Protein AF-A0A6B2CRU6-F1 (afdb_monomer)

Sequence (130 aa):
MVTVIPGSDTVSKSFSSSLASQLGAKLCEPTFKTFPDGEAYVRLSCDLRGEQVVVVKTMVPDQDSSLVQALLMSDAAREAGAESVALVAPYMAYSRQDRAFLEGEPVSIRAVMRALWSAGYSALVTIEIH

Foldseek 3Di:
DEEEEFDPDPVSVVVRVVVCVVVVHHYWYWDWDADPVGAIDIATPDQQAAYEYEYEFECPDPNPNSLNSLLVVLLNNVVSHHPAYAYEHQHHPLLVQCDDPDPPDDSRSVVSVVSNVVSGHPYYHYDPRD

Radius of gyration: 14.73 Å; Cα contacts (8 Å, |Δi|>4): 263; chains: 1; bounding box: 36×26×45 Å

Mean predicted aligned error: 2.6 Å

Nearest PDB structures (foldseek):
  4twb-assembly3_E  TM=9.518E-01  e=1.431E-13  Saccharolobus solfataricus
  7yk1-assembly1_D  TM=9.392E-01  e=1.210E-10  Homo sapiens
  8dbe-assembly1_A  TM=9.416E-01  e=4.901E-10  Homo sapiens
  8dbo-assembly1_A  TM=9.416E-01  e=5.223E-10  Homo sapiens
  4lyg-assembly1_A  TM=9.150E-01  e=3.347E-10  Homo sapiens

pLDDT: mean 96.67, std 3.01, range [77.88, 98.69]

Solvent-accessible surface area (backbone atoms only — not comparable to full-atom values): 7016 Å² total; per-residue (Å²): 96,50,37,29,31,38,34,94,49,72,66,18,37,55,49,32,57,53,50,18,62,76,67,73,32,44,76,48,76,54,51,72,51,68,47,98,89,66,50,81,42,75,45,73,86,60,87,28,67,68,20,39,33,37,39,24,40,43,24,65,94,53,42,67,65,35,48,53,48,52,39,48,50,39,43,47,40,48,77,34,37,32,67,42,33,31,39,35,20,62,43,66,59,54,36,86,33,73,50,56,89,54,93,90,50,62,36,43,32,61,56,51,50,52,52,43,43,72,39,52,38,79,44,80,45,70,50,86,77,109

Secondary structure (DSSP, 8-state):
-EEEEE-SSHHHHHHHHHHHHHHT-EE-PPEEEE-TTS-EEEE--S--TT-EEEEE----S-HHHHHHHHHHHHHHHHHTT-SEEEEEESS-TTTT-SS-SSTT---HHHHHHHHHHHTTEEEEEESS--

Structure (mmCIF, N/CA/C/O backbone):
data_AF-A0A6B2CRU6-F1
#
_entry.id   AF-A0A6B2CRU6-F1
#
loop_
_atom_site.group_PDB
_atom_site.id
_atom_site.type_symbol
_atom_site.label_atom_id
_atom_site.label_alt_id
_atom_site.label_comp_id
_atom_site.label_asym_id
_atom_site.label_entity_id
_atom_site.label_seq_id
_atom_site.pdbx_PDB_ins_code
_atom_site.Cartn_x
_atom_site.Cartn_y
_atom_site.Cartn_z
_atom_site.occupancy
_atom_site.B_iso_or_equiv
_atom_site.auth_seq_id
_atom_site.auth_comp_id
_atom_site.auth_asym_id
_atom_site.auth_atom_id
_atom_site.pdbx_PDB_model_num
ATOM 1 N N . MET A 1 1 ? -18.130 1.145 9.740 1.00 89.44 1 MET A N 1
ATOM 2 C CA . MET A 1 1 ? -17.357 2.331 10.191 1.00 89.44 1 MET A CA 1
ATOM 3 C C . MET A 1 1 ? -16.146 2.470 9.284 1.00 89.44 1 MET A C 1
ATOM 5 O O . MET A 1 1 ? -15.742 1.450 8.738 1.00 89.44 1 MET A O 1
ATOM 9 N N . VAL A 1 2 ? -15.622 3.682 9.072 1.00 96.75 2 VAL A N 1
ATOM 10 C CA . VAL A 1 2 ? -14.435 3.890 8.226 1.00 96.75 2 VAL A CA 1
ATOM 11 C C . VAL A 1 2 ? -13.205 4.123 9.100 1.00 96.75 2 VAL A C 1
ATOM 13 O O . VAL A 1 2 ? -13.248 4.961 10.006 1.00 96.75 2 VAL A O 1
ATOM 16 N N . THR A 1 3 ? -12.115 3.419 8.794 1.00 98.38 3 THR A N 1
ATOM 17 C CA . THR A 1 3 ? -10.787 3.652 9.376 1.00 98.38 3 THR A CA 1
ATOM 18 C C . THR A 1 3 ? -9.790 4.022 8.284 1.00 98.38 3 THR A C 1
ATOM 20 O O . THR A 1 3 ? -9.666 3.332 7.275 1.00 98.38 3 THR A O 1
ATOM 23 N N . VAL A 1 4 ? -9.058 5.111 8.498 1.00 98.50 4 VAL A N 1
ATOM 24 C CA . VAL A 1 4 ? -7.971 5.573 7.635 1.00 98.50 4 VAL A CA 1
ATOM 25 C C . VAL A 1 4 ? -6.636 5.098 8.203 1.00 98.50 4 VAL A C 1
ATOM 27 O O . VAL A 1 4 ? -6.389 5.209 9.406 1.00 98.50 4 VAL A O 1
ATOM 30 N N . ILE A 1 5 ? -5.771 4.582 7.333 1.00 98.50 5 ILE A N 1
ATOM 31 C CA . ILE A 1 5 ? -4.446 4.064 7.673 1.00 98.50 5 ILE A CA 1
ATOM 32 C C . ILE A 1 5 ? -3.382 4.814 6.852 1.00 98.50 5 ILE A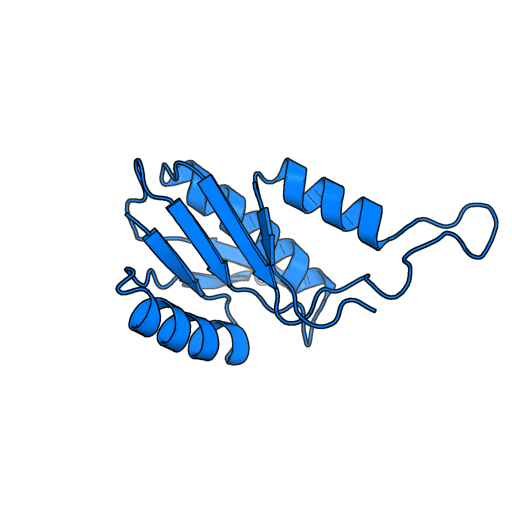 C 1
ATOM 34 O O . ILE A 1 5 ? -3.318 4.623 5.633 1.00 98.50 5 ILE A O 1
ATOM 38 N N . PRO A 1 6 ? -2.536 5.651 7.479 1.00 98.25 6 PRO A N 1
ATOM 39 C CA . PRO A 1 6 ? -1.464 6.359 6.790 1.00 98.25 6 PRO A CA 1
ATOM 40 C C . PRO A 1 6 ? -0.276 5.457 6.442 1.00 98.25 6 PRO A C 1
ATOM 42 O O . PRO A 1 6 ? 0.150 4.617 7.232 1.00 98.25 6 PRO A O 1
ATOM 45 N N . GLY A 1 7 ? 0.321 5.696 5.276 1.00 97.56 7 GLY A N 1
ATOM 46 C CA . GLY A 1 7 ? 1.645 5.202 4.901 1.00 97.56 7 GLY A CA 1
ATOM 47 C C . GLY A 1 7 ? 2.776 5.824 5.730 1.00 97.56 7 GLY A C 1
ATOM 48 O O . GLY A 1 7 ? 2.578 6.763 6.502 1.00 97.56 7 GLY A O 1
ATOM 49 N N . SER A 1 8 ? 4.001 5.317 5.567 1.00 96.06 8 SER A N 1
ATOM 50 C CA . SER A 1 8 ? 5.133 5.727 6.415 1.00 96.06 8 SER A CA 1
ATOM 51 C C . SER A 1 8 ? 5.614 7.167 6.195 1.00 96.06 8 SER A C 1
ATOM 53 O O . SER A 1 8 ? 6.207 7.760 7.103 1.00 96.06 8 SER A O 1
ATOM 55 N N . ASP A 1 9 ? 5.385 7.718 5.003 1.00 95.75 9 ASP A N 1
ATOM 56 C CA . ASP A 1 9 ? 5.884 9.020 4.565 1.00 95.75 9 ASP A CA 1
ATOM 57 C C . ASP A 1 9 ? 5.005 10.199 5.023 1.00 95.75 9 ASP A C 1
ATOM 59 O O . ASP A 1 9 ? 3.831 10.056 5.371 1.00 95.75 9 ASP A O 1
ATOM 63 N N . THR A 1 10 ? 5.591 11.396 5.018 1.00 94.94 10 THR A N 1
ATOM 64 C CA . THR A 1 10 ? 4.954 12.621 5.523 1.00 94.94 10 THR A CA 1
ATOM 65 C C . THR A 1 10 ? 3.711 13.028 4.730 1.00 94.94 10 THR A C 1
ATOM 67 O O . THR A 1 10 ? 2.774 13.565 5.318 1.00 94.94 10 THR A O 1
ATOM 70 N N . VAL A 1 11 ? 3.686 12.777 3.417 1.00 94.69 11 VAL A N 1
ATOM 71 C CA . VAL A 1 11 ? 2.556 13.143 2.547 1.00 94.69 11 VAL A CA 1
ATOM 72 C C . VAL A 1 11 ? 1.359 12.255 2.862 1.00 94.69 11 VAL A C 1
ATOM 74 O O . VAL A 1 11 ? 0.256 12.752 3.076 1.00 94.69 11 VAL A O 1
ATOM 77 N N . SER A 1 12 ? 1.584 10.946 2.966 1.00 96.88 12 SER A N 1
ATOM 78 C CA . SER A 1 12 ? 0.549 9.981 3.327 1.00 96.88 12 SER A CA 1
ATOM 79 C C . SER A 1 12 ? -0.029 10.270 4.714 1.00 96.88 12 SER A C 1
ATOM 81 O O . SER A 1 12 ? -1.248 10.249 4.882 1.00 96.88 12 SER A O 1
ATOM 83 N N . LYS A 1 13 ? 0.814 10.612 5.697 1.00 97.12 13 LYS A N 1
ATOM 84 C CA . LYS A 1 13 ? 0.373 10.977 7.055 1.00 97.12 13 LYS A CA 1
ATOM 85 C C . LYS A 1 13 ? -0.474 12.244 7.085 1.00 97.12 13 LYS A C 1
ATOM 87 O O . LYS A 1 13 ? -1.582 12.223 7.614 1.00 97.12 13 LYS A O 1
ATOM 92 N N . SER A 1 14 ? 0.010 13.339 6.497 1.00 97.06 14 SER A N 1
ATOM 93 C CA . SER A 1 14 ? -0.711 14.619 6.517 1.00 97.06 14 SER A CA 1
ATOM 94 C C . SER A 1 14 ? -2.043 14.547 5.766 1.00 97.06 14 SER A C 1
ATOM 96 O O . SER A 1 14 ? -3.059 15.067 6.243 1.00 97.06 14 SER A O 1
ATOM 98 N N . PHE A 1 15 ? -2.062 13.842 4.631 1.00 96.75 15 PHE A N 1
ATOM 99 C CA . PHE A 1 15 ? -3.279 13.598 3.868 1.00 96.75 15 PHE A CA 1
ATOM 100 C C . PHE A 1 15 ? -4.271 12.736 4.654 1.00 96.75 15 PHE A C 1
ATOM 102 O O . PHE A 1 15 ? -5.445 13.085 4.725 1.00 96.75 15 PHE A O 1
ATOM 109 N N . SER A 1 16 ? -3.808 11.666 5.311 1.00 97.81 16 SER A N 1
ATOM 110 C CA . SER A 1 16 ? -4.665 10.781 6.115 1.00 97.81 16 SER A CA 1
ATOM 111 C C . SER A 1 16 ? -5.340 11.502 7.269 1.00 97.81 16 SER A C 1
ATOM 113 O O . SER A 1 16 ? -6.541 11.336 7.458 1.00 97.81 16 SER A O 1
ATOM 115 N N . SER A 1 17 ? -4.606 12.333 8.013 1.00 97.38 17 SER A N 1
ATOM 116 C CA . SER A 1 17 ? -5.184 13.107 9.117 1.00 97.38 17 SER A CA 1
ATOM 117 C C . SER A 1 17 ? -6.259 14.076 8.625 1.00 97.38 17 SER A C 1
ATOM 119 O O . SER A 1 17 ? -7.316 14.207 9.243 1.00 97.38 17 SER A O 1
ATOM 121 N N . SER A 1 18 ? -6.018 14.721 7.480 1.00 97.56 18 SER A N 1
ATOM 122 C CA . SER A 1 18 ? -6.985 15.632 6.857 1.00 97.56 18 SER A CA 1
ATOM 123 C C . SER A 1 18 ? -8.224 14.881 6.362 1.00 97.56 18 SER A C 1
ATOM 125 O O . SER A 1 18 ? -9.349 15.301 6.630 1.00 97.56 18 SER A O 1
ATOM 127 N N . LEU A 1 19 ? -8.022 13.740 5.698 1.00 96.62 19 LEU A N 1
ATOM 128 C CA . LEU A 1 19 ? -9.084 12.875 5.191 1.00 96.62 19 LEU A CA 1
ATOM 129 C C . LEU A 1 19 ? -9.943 12.312 6.328 1.00 96.62 19 LEU A C 1
ATOM 131 O O . LEU A 1 19 ? -11.167 12.390 6.270 1.00 96.62 19 LEU A O 1
ATOM 135 N N . ALA A 1 20 ? -9.314 11.788 7.382 1.00 97.44 20 ALA A N 1
ATOM 136 C CA . ALA A 1 20 ? -10.012 11.238 8.538 1.00 97.44 20 ALA A CA 1
ATOM 137 C C . ALA A 1 20 ? -10.876 12.300 9.231 1.00 97.44 20 ALA A C 1
ATOM 139 O O . ALA A 1 20 ? -12.037 12.038 9.537 1.00 97.44 20 ALA A O 1
ATOM 140 N N . SER A 1 21 ? -10.343 13.517 9.396 1.00 97.50 21 SER A N 1
ATOM 141 C CA . SER A 1 21 ? -11.078 14.657 9.952 1.00 97.50 21 SER A CA 1
ATOM 142 C C . SER A 1 21 ? -12.309 15.020 9.112 1.00 97.50 21 SER A C 1
ATOM 144 O O . SER A 1 21 ? -13.407 15.149 9.651 1.00 97.50 21 SER A O 1
ATOM 146 N N . GLN A 1 22 ? -12.162 15.111 7.785 1.00 97.12 22 GLN A N 1
ATOM 147 C CA . GLN A 1 22 ? -13.275 15.450 6.889 1.00 97.12 22 GLN A CA 1
ATOM 148 C C . GLN A 1 22 ? -14.352 14.360 6.818 1.00 97.12 22 GLN A C 1
ATOM 150 O O . GLN A 1 22 ? -15.530 14.676 6.675 1.00 97.12 22 GLN A O 1
ATOM 155 N N . LEU A 1 23 ? -13.962 13.088 6.925 1.00 95.62 23 LEU A N 1
ATOM 156 C CA . LEU A 1 23 ? -14.888 11.954 6.885 1.00 95.62 23 LEU A CA 1
ATOM 157 C C . LEU A 1 23 ? -15.490 11.603 8.255 1.00 95.62 23 LEU A C 1
ATOM 159 O O . LEU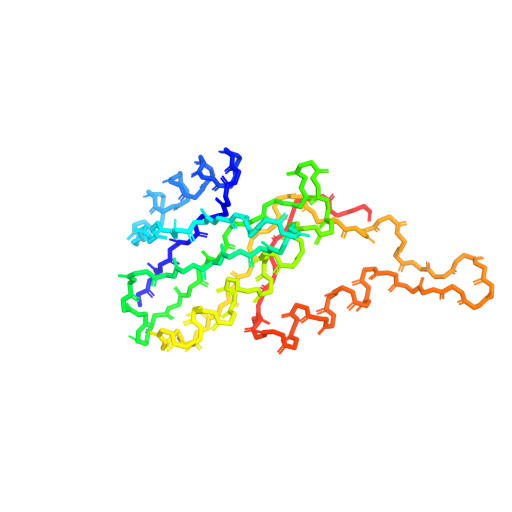 A 1 23 ? -16.368 10.744 8.322 1.00 95.62 23 LEU A O 1
ATOM 163 N N . GLY A 1 24 ? -15.005 12.203 9.349 1.00 96.56 24 GLY A N 1
ATOM 164 C CA . GLY A 1 24 ? -15.321 11.741 10.705 1.00 96.56 24 GLY A CA 1
ATOM 165 C C . GLY A 1 24 ? -14.874 10.292 10.955 1.00 96.56 24 GLY A C 1
ATOM 166 O O . GLY A 1 24 ? -15.512 9.565 11.717 1.00 96.56 24 GLY A O 1
ATOM 167 N N . ALA A 1 25 ? -13.818 9.852 10.268 1.00 97.31 25 ALA A N 1
ATOM 168 C CA . ALA A 1 25 ? -13.298 8.493 10.320 1.00 97.31 25 ALA A CA 1
ATOM 169 C C . ALA A 1 25 ? -12.257 8.330 11.437 1.00 97.31 25 ALA A C 1
ATOM 171 O O . ALA A 1 25 ? -11.623 9.291 11.879 1.00 97.31 25 ALA A O 1
ATOM 172 N N . LYS A 1 26 ? -12.043 7.088 11.875 1.00 96.94 26 LYS A N 1
ATOM 173 C CA . LYS A 1 26 ? -10.935 6.759 12.778 1.00 96.94 26 LYS A CA 1
ATOM 174 C C . LYS A 1 26 ? -9.608 6.857 12.029 1.00 96.94 26 LYS A C 1
ATOM 176 O O . LYS A 1 26 ? -9.542 6.548 10.842 1.00 96.94 26 LYS A O 1
ATOM 181 N N . LEU A 1 27 ? -8.543 7.208 12.742 1.00 97.25 27 LEU A N 1
ATOM 182 C CA . LEU A 1 27 ? -7.173 7.126 12.243 1.00 97.25 27 LEU A CA 1
ATOM 183 C C . LEU A 1 27 ? -6.445 6.007 12.999 1.00 97.25 27 LEU A C 1
ATOM 185 O O . LEU A 1 27 ? -6.375 6.045 14.227 1.00 97.25 27 LEU A O 1
ATOM 189 N N . CYS A 1 28 ? -5.930 5.008 12.281 1.00 97.06 28 CYS A N 1
ATOM 190 C CA . CYS A 1 28 ? -5.120 3.933 12.855 1.00 97.06 28 CYS A CA 1
ATOM 191 C C . CYS A 1 28 ? -3.671 4.066 12.388 1.00 97.06 28 CYS A C 1
ATOM 193 O O . CYS A 1 28 ? -3.365 3.776 11.237 1.00 97.06 28 CYS A O 1
ATOM 195 N N . GLU A 1 29 ? -2.784 4.479 13.294 1.00 96.69 29 GLU A N 1
ATOM 196 C CA . GLU A 1 29 ? -1.356 4.669 13.022 1.00 96.69 29 GLU A CA 1
ATOM 197 C C . GLU A 1 29 ? -0.598 3.327 12.985 1.00 96.69 29 GLU A C 1
ATOM 199 O O . GLU A 1 29 ? -0.527 2.629 14.007 1.00 96.69 29 GLU A O 1
ATOM 204 N N . PRO A 1 30 ? 0.007 2.942 11.846 1.00 97.25 30 PRO A N 1
ATOM 205 C CA . PRO A 1 30 ? 0.837 1.748 11.763 1.00 97.25 30 PRO A CA 1
ATOM 206 C C . PRO A 1 30 ? 2.217 1.962 12.374 1.00 97.25 30 PRO A C 1
ATOM 208 O O . PRO A 1 30 ? 2.771 3.061 12.395 1.00 97.25 30 PRO A O 1
ATOM 211 N N . THR A 1 31 ? 2.844 0.861 12.771 1.00 98.00 31 THR A N 1
ATOM 212 C CA . THR A 1 31 ? 4.289 0.827 12.999 1.00 98.00 31 THR A CA 1
ATOM 213 C C . THR A 1 31 ? 4.996 0.397 11.721 1.00 98.00 31 THR A C 1
ATOM 215 O O . THR A 1 31 ? 4.720 -0.681 11.196 1.00 98.00 31 THR A O 1
ATOM 218 N N . PHE A 1 32 ? 5.951 1.210 11.271 1.00 97.31 32 PHE A N 1
ATOM 219 C CA . PHE A 1 32 ? 6.826 0.911 10.139 1.00 97.31 32 PHE A CA 1
ATOM 220 C C . PHE A 1 32 ? 8.268 0.752 10.606 1.00 97.31 32 PHE A C 1
ATOM 222 O O . PHE A 1 32 ? 8.733 1.525 11.446 1.00 97.31 32 PHE A O 1
ATOM 229 N N . LYS A 1 33 ? 8.979 -0.234 10.058 1.00 96.75 33 LYS A N 1
ATOM 230 C CA . LYS A 1 33 ? 10.429 -0.399 10.230 1.00 96.75 33 LYS A CA 1
ATOM 231 C C . LYS A 1 33 ? 11.037 -0.916 8.930 1.00 96.75 33 LYS A C 1
ATOM 233 O O . LYS A 1 33 ? 10.321 -1.433 8.075 1.00 96.75 33 LYS A O 1
ATOM 238 N N . THR A 1 34 ? 12.352 -0.812 8.824 1.00 96.06 34 THR A N 1
ATOM 239 C CA . THR A 1 34 ? 13.135 -1.479 7.785 1.00 96.06 34 THR A CA 1
ATOM 240 C C . THR A 1 34 ? 14.043 -2.479 8.480 1.00 96.06 34 THR A C 1
ATOM 242 O O . THR A 1 34 ? 14.702 -2.131 9.465 1.00 96.06 34 THR A O 1
ATOM 245 N N . PHE A 1 35 ? 14.027 -3.726 8.025 1.00 96.50 35 PHE A N 1
ATOM 246 C CA . PHE A 1 35 ? 14.943 -4.747 8.511 1.00 96.50 35 PHE A CA 1
ATOM 247 C C . PHE A 1 35 ? 16.382 -4.459 8.042 1.00 96.50 35 PHE A C 1
ATOM 249 O O . PHE A 1 35 ? 16.577 -3.688 7.100 1.00 96.50 35 PHE A O 1
ATOM 256 N N . PRO A 1 36 ? 17.415 -5.026 8.695 1.00 97.38 36 PRO A N 1
ATOM 257 C CA . PRO A 1 36 ? 18.813 -4.759 8.339 1.00 97.38 36 PRO A CA 1
ATOM 258 C C . PRO A 1 36 ? 19.199 -5.096 6.889 1.00 97.38 36 PRO A C 1
ATOM 260 O O . PRO A 1 36 ? 20.159 -4.533 6.374 1.00 97.38 36 PRO A O 1
ATOM 263 N N . ASP A 1 37 ? 18.468 -6.001 6.242 1.00 96.38 37 ASP A N 1
ATOM 264 C CA . ASP A 1 37 ? 18.623 -6.403 4.838 1.00 96.38 37 ASP A CA 1
ATOM 265 C C . ASP A 1 37 ? 17.827 -5.531 3.849 1.00 96.38 37 ASP A C 1
ATOM 267 O O . ASP A 1 37 ? 17.957 -5.697 2.637 1.00 96.38 37 ASP A O 1
ATOM 271 N N . GLY A 1 38 ? 17.044 -4.571 4.348 1.00 93.44 38 GLY A N 1
ATOM 272 C CA . GLY A 1 38 ? 16.257 -3.640 3.544 1.00 93.44 38 GLY A CA 1
ATOM 273 C C . GLY A 1 38 ? 14.780 -4.007 3.396 1.00 93.44 38 GLY A C 1
ATOM 274 O O . GLY A 1 38 ? 14.035 -3.224 2.805 1.00 93.44 38 GLY A O 1
ATOM 275 N N . GLU A 1 39 ? 14.321 -5.136 3.944 1.00 97.00 39 GLU A N 1
ATOM 276 C CA . GLU A 1 39 ? 12.911 -5.521 3.860 1.00 97.00 39 GLU A CA 1
ATOM 277 C C . GLU A 1 39 ? 12.000 -4.589 4.677 1.00 97.00 39 GLU A C 1
ATOM 279 O O . GLU A 1 39 ? 12.352 -4.090 5.752 1.00 97.00 39 GLU A O 1
ATOM 284 N N . ALA A 1 40 ? 10.790 -4.350 4.169 1.00 96.25 40 ALA A N 1
ATOM 285 C CA . ALA A 1 40 ? 9.801 -3.521 4.845 1.00 96.25 40 ALA A CA 1
ATOM 286 C C . ALA A 1 40 ? 9.064 -4.312 5.937 1.00 96.25 40 ALA A C 1
ATOM 288 O O . ALA A 1 40 ? 8.568 -5.411 5.706 1.00 96.25 40 ALA A O 1
ATOM 289 N N . TYR A 1 41 ? 8.907 -3.702 7.109 1.00 98.12 41 TYR A N 1
ATOM 290 C CA . TYR A 1 41 ? 8.055 -4.193 8.188 1.00 98.12 41 TYR A CA 1
ATOM 291 C C . TYR A 1 41 ? 6.858 -3.262 8.379 1.00 98.12 41 TYR A C 1
ATOM 293 O O . TYR A 1 41 ? 7.029 -2.048 8.541 1.00 98.12 41 TYR A O 1
ATOM 301 N N . VAL A 1 42 ? 5.657 -3.840 8.426 1.00 98.31 42 VAL A N 1
ATOM 302 C CA . VAL A 1 42 ? 4.393 -3.138 8.679 1.00 98.31 42 VAL A CA 1
ATOM 303 C C . VAL A 1 42 ? 3.630 -3.866 9.779 1.00 98.31 42 VAL A C 1
ATOM 305 O O . VAL A 1 42 ? 3.499 -5.086 9.748 1.00 98.31 42 VAL A O 1
ATOM 308 N N . ARG A 1 43 ? 3.093 -3.119 10.747 1.00 98.19 43 ARG A N 1
ATOM 309 C CA . ARG A 1 43 ? 2.173 -3.654 11.758 1.00 98.19 43 ARG A CA 1
ATOM 310 C C . ARG A 1 43 ? 1.048 -2.675 12.053 1.00 98.19 43 ARG A C 1
ATOM 312 O O . ARG A 1 43 ? 1.307 -1.529 12.416 1.00 98.19 43 ARG A O 1
ATOM 319 N N . LEU A 1 44 ? -0.187 -3.165 11.997 1.00 97.44 44 LEU A N 1
ATOM 320 C CA . LEU A 1 44 ? -1.375 -2.461 12.477 1.00 97.44 44 LEU A CA 1
ATOM 321 C C . LEU A 1 44 ? -1.658 -2.858 13.930 1.00 97.44 44 LEU A C 1
ATOM 323 O O . LEU A 1 44 ? -1.495 -4.017 14.305 1.00 97.44 44 LEU A O 1
ATOM 327 N N . SER A 1 45 ? -2.046 -1.890 14.762 1.00 91.81 45 SER A N 1
ATOM 328 C CA . SER A 1 45 ? -2.379 -2.119 16.182 1.00 91.81 45 SER A CA 1
ATOM 329 C C . SER A 1 45 ? -3.860 -1.861 16.490 1.00 91.81 45 SER A C 1
ATOM 331 O O . SER A 1 45 ? -4.222 -1.658 17.646 1.00 91.81 45 SER A O 1
ATOM 333 N N . CYS A 1 46 ? -4.706 -1.845 15.460 1.00 92.19 46 CYS A N 1
ATOM 334 C CA . CYS A 1 46 ? -6.147 -1.621 15.548 1.00 92.19 46 CYS A CA 1
ATOM 335 C C . CYS A 1 46 ? -6.930 -2.897 15.220 1.00 92.19 46 CYS A C 1
ATOM 337 O O . CYS A 1 46 ? -6.506 -3.696 14.391 1.00 92.19 46 CYS A O 1
ATOM 339 N N . ASP A 1 47 ? -8.085 -3.058 15.865 1.00 93.38 47 ASP A N 1
ATOM 340 C CA . ASP A 1 47 ? -9.104 -4.036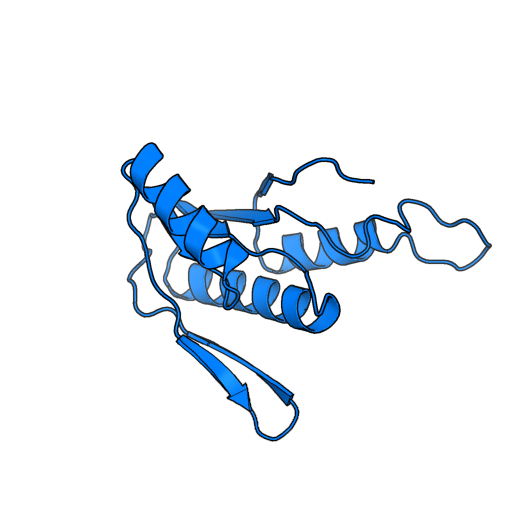 15.477 1.00 93.38 47 ASP A CA 1
ATOM 341 C C . ASP A 1 47 ? -9.960 -3.428 14.360 1.00 93.38 47 ASP A C 1
ATOM 343 O O . ASP A 1 47 ? -10.529 -2.350 14.549 1.00 93.38 47 ASP A O 1
ATOM 347 N N . LEU A 1 48 ? -10.007 -4.089 13.202 1.00 97.06 48 LEU A N 1
ATOM 348 C CA . LEU A 1 48 ? -10.683 -3.605 11.993 1.00 97.06 48 LEU A CA 1
ATOM 349 C C . LEU A 1 48 ? -11.893 -4.471 11.620 1.00 97.06 48 LEU A C 1
ATOM 351 O O . LEU A 1 48 ? -12.429 -4.331 10.521 1.00 97.06 48 LEU A O 1
ATOM 355 N N . ARG A 1 49 ? -12.341 -5.362 12.517 1.00 97.00 49 ARG A N 1
ATOM 356 C CA . ARG A 1 49 ? -13.458 -6.281 12.261 1.00 97.00 49 ARG A CA 1
ATOM 357 C C . ARG A 1 49 ? -14.726 -5.553 11.824 1.00 97.00 49 ARG A C 1
ATOM 359 O O . ARG A 1 49 ? -15.326 -4.808 12.596 1.00 97.00 49 ARG A O 1
ATOM 366 N N . GLY A 1 50 ? -15.155 -5.821 10.590 1.00 95.06 50 GLY A N 1
ATOM 367 C CA . GLY A 1 50 ? -16.356 -5.213 10.004 1.00 95.06 50 GLY A CA 1
ATOM 368 C C . GLY A 1 50 ? -16.194 -3.729 9.652 1.00 95.06 50 GLY A C 1
ATOM 369 O O . GLY A 1 50 ? -17.186 -3.011 9.515 1.00 95.06 50 GLY A O 1
ATOM 370 N N . GLU A 1 51 ? -14.957 -3.232 9.565 1.00 97.38 51 GLU A N 1
ATOM 371 C CA . GLU A 1 51 ? -14.671 -1.859 9.159 1.00 97.38 51 GLU A CA 1
ATOM 372 C C . GLU A 1 51 ? -14.266 -1.765 7.683 1.00 97.38 51 GLU A C 1
ATOM 374 O O . GLU A 1 51 ? -13.591 -2.637 7.132 1.00 97.38 51 GLU A O 1
ATOM 379 N N . GLN A 1 52 ? -14.654 -0.657 7.050 1.00 98.06 52 GLN A N 1
ATOM 380 C CA . GLN A 1 52 ? -14.161 -0.265 5.735 1.00 98.06 52 GLN A CA 1
ATOM 381 C C . GLN A 1 52 ? -12.860 0.510 5.923 1.00 98.06 52 GLN A C 1
ATOM 383 O O . GLN A 1 52 ? -12.821 1.522 6.625 1.00 98.06 52 GLN A O 1
ATOM 388 N N . VAL A 1 53 ? -11.786 0.040 5.304 1.00 98.50 53 VAL A N 1
ATOM 389 C CA . VAL A 1 53 ? -10.448 0.589 5.500 1.00 98.50 53 VAL A CA 1
ATOM 390 C C . VAL A 1 53 ? -10.029 1.399 4.288 1.00 98.50 53 VAL A C 1
ATOM 392 O O . VAL A 1 53 ? -10.165 0.957 3.150 1.00 98.50 53 VAL A O 1
ATOM 395 N N . VAL A 1 54 ? -9.465 2.575 4.540 1.00 98.69 54 VAL A N 1
ATOM 396 C CA . VAL A 1 54 ? -8.816 3.408 3.531 1.00 98.69 54 VAL A CA 1
ATOM 397 C C . VAL A 1 54 ? -7.332 3.485 3.856 1.00 98.69 54 VAL A C 1
ATOM 399 O O . VAL A 1 54 ? -6.926 4.173 4.790 1.00 98.69 54 VAL A O 1
ATOM 402 N N . VAL A 1 55 ? -6.510 2.788 3.080 1.00 98.62 55 VAL A N 1
ATOM 403 C CA . VAL A 1 55 ? -5.056 2.942 3.126 1.00 98.62 55 VAL A CA 1
ATOM 404 C C . VAL A 1 55 ? -4.675 4.142 2.275 1.00 98.62 55 VAL A C 1
ATOM 406 O O . VAL A 1 55 ? -5.024 4.201 1.100 1.00 98.62 55 VAL A O 1
ATOM 409 N N . VAL A 1 56 ? -3.927 5.083 2.837 1.00 98.56 56 VAL A N 1
ATOM 410 C CA . VAL A 1 56 ? -3.351 6.199 2.084 1.00 98.56 56 VAL A CA 1
AT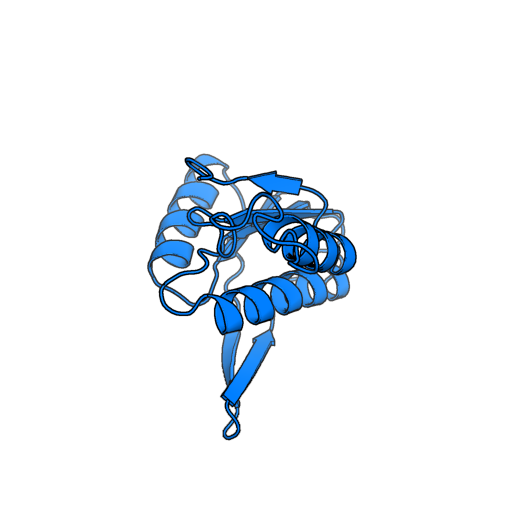OM 411 C C . VAL A 1 56 ? -1.862 5.951 1.930 1.00 98.56 56 VAL A C 1
ATOM 413 O O . VAL A 1 56 ? -1.132 5.950 2.920 1.00 98.56 56 VAL A O 1
ATOM 416 N N . LYS A 1 57 ? -1.389 5.783 0.696 1.00 97.88 57 LYS A N 1
ATOM 417 C CA . LYS A 1 57 ? 0.037 5.606 0.425 1.00 97.88 57 LYS A CA 1
ATOM 418 C C . LYS A 1 57 ? 0.436 6.226 -0.908 1.00 97.88 57 LYS A C 1
ATOM 420 O O . LYS A 1 57 ? 0.060 5.736 -1.967 1.00 97.88 57 LYS A O 1
ATOM 425 N N . THR A 1 58 ? 1.247 7.278 -0.860 1.00 96.88 58 THR A N 1
ATOM 426 C CA . THR A 1 58 ? 1.940 7.780 -2.054 1.00 96.88 58 THR A CA 1
ATOM 427 C C . THR A 1 58 ? 3.119 6.873 -2.414 1.00 96.88 58 THR A C 1
ATOM 429 O O . THR A 1 58 ? 3.796 6.352 -1.526 1.00 96.88 58 THR A O 1
ATOM 432 N N . MET A 1 59 ? 3.381 6.678 -3.710 1.00 95.81 59 MET A N 1
ATOM 433 C CA . MET A 1 59 ? 4.468 5.812 -4.191 1.00 95.81 59 MET A CA 1
ATOM 434 C C . MET A 1 59 ? 5.761 6.574 -4.526 1.00 95.81 59 MET A C 1
ATOM 436 O O . MET A 1 59 ? 6.504 6.186 -5.419 1.00 95.81 59 MET A O 1
ATOM 440 N N . VAL A 1 60 ? 6.015 7.689 -3.842 1.00 93.94 60 VAL A N 1
ATOM 441 C CA . VAL A 1 60 ? 7.244 8.497 -3.953 1.00 93.94 60 VAL A CA 1
ATOM 442 C C . VAL A 1 60 ? 7.827 8.763 -2.562 1.00 93.94 60 VAL A C 1
ATOM 444 O O . VAL A 1 60 ? 7.065 8.821 -1.595 1.00 93.94 60 VAL A O 1
ATOM 447 N N . PRO A 1 61 ? 9.152 8.969 -2.436 1.00 93.81 61 PRO A N 1
ATOM 448 C CA . PRO A 1 61 ? 10.149 9.010 -3.514 1.00 93.81 61 PRO A CA 1
ATOM 449 C C . PRO A 1 61 ? 10.588 7.630 -4.022 1.00 93.81 61 PRO A C 1
ATOM 451 O O . PRO A 1 61 ? 10.990 7.540 -5.176 1.00 93.81 61 PRO A O 1
ATOM 454 N N . ASP A 1 62 ? 10.442 6.580 -3.212 1.00 95.44 62 ASP A N 1
ATOM 455 C CA . ASP A 1 62 ? 10.901 5.223 -3.525 1.00 95.44 62 ASP A CA 1
ATOM 456 C C . ASP A 1 62 ? 9.729 4.348 -3.995 1.00 95.44 62 ASP A C 1
ATOM 458 O O . ASP A 1 62 ? 8.941 3.852 -3.183 1.00 95.44 62 ASP A O 1
ATOM 462 N N . GLN A 1 63 ? 9.576 4.184 -5.311 1.00 96.88 63 GLN A N 1
ATOM 463 C CA . GLN A 1 63 ? 8.403 3.550 -5.931 1.00 96.88 63 GLN A CA 1
ATOM 464 C C . GLN A 1 63 ? 8.249 2.086 -5.517 1.00 96.88 63 GLN A C 1
ATOM 466 O O . GLN A 1 63 ? 7.158 1.658 -5.135 1.00 96.88 63 GLN A O 1
ATOM 471 N N . ASP A 1 64 ? 9.345 1.336 -5.559 1.00 97.12 64 ASP A N 1
ATOM 472 C CA . ASP A 1 64 ? 9.328 -0.119 -5.407 1.00 97.12 64 ASP A CA 1
ATOM 473 C C . ASP A 1 64 ? 9.058 -0.515 -3.957 1.00 97.12 64 ASP A C 1
ATOM 475 O O . ASP A 1 64 ? 8.157 -1.305 -3.672 1.00 97.12 64 ASP A O 1
ATOM 479 N N . SER A 1 65 ? 9.772 0.106 -3.015 1.00 96.25 65 SER A N 1
ATOM 480 C CA . SER A 1 65 ? 9.561 -0.125 -1.584 1.00 96.25 65 SER A CA 1
ATOM 481 C C . SER A 1 65 ? 8.193 0.384 -1.124 1.00 96.25 65 SER A C 1
ATOM 483 O O . SER A 1 65 ? 7.550 -0.252 -0.289 1.00 96.25 65 SER A O 1
ATOM 485 N N . SER A 1 66 ? 7.696 1.483 -1.704 1.00 97.06 66 SER A N 1
ATOM 486 C CA . SER A 1 66 ? 6.346 1.980 -1.430 1.00 97.06 66 SER A CA 1
ATOM 487 C C . SER A 1 66 ? 5.264 1.033 -1.938 1.00 97.06 66 SER A C 1
ATOM 489 O O . SER A 1 66 ? 4.252 0.863 -1.255 1.00 97.06 66 SER A O 1
ATOM 491 N N . LEU A 1 67 ? 5.471 0.396 -3.095 1.00 97.81 67 LEU A N 1
ATOM 492 C CA . LEU A 1 67 ? 4.567 -0.630 -3.603 1.00 97.81 67 LEU A CA 1
ATOM 493 C C . LEU A 1 67 ? 4.548 -1.844 -2.668 1.00 97.81 67 LEU A C 1
ATOM 495 O O . LEU A 1 67 ? 3.468 -2.270 -2.264 1.00 97.81 67 LEU A O 1
ATOM 499 N N . VAL A 1 68 ? 5.715 -2.355 -2.262 1.00 98.12 68 VAL A N 1
ATOM 500 C CA . VAL A 1 68 ? 5.805 -3.467 -1.296 1.00 98.12 68 VAL A CA 1
ATOM 501 C C . VAL A 1 68 ? 5.116 -3.103 0.020 1.00 98.12 68 VAL A C 1
ATOM 503 O O . VAL A 1 68 ? 4.296 -3.871 0.518 1.00 98.12 68 VAL A O 1
ATOM 506 N N . GLN A 1 69 ? 5.366 -1.905 0.553 1.00 98.00 69 GLN A N 1
ATOM 507 C CA . GLN A 1 69 ? 4.701 -1.424 1.763 1.00 98.00 69 GLN A CA 1
ATOM 508 C C . GLN A 1 69 ? 3.174 -1.386 1.598 1.00 98.00 69 GLN A C 1
ATOM 510 O O . GLN A 1 69 ? 2.465 -1.827 2.498 1.00 98.00 69 GLN A O 1
ATOM 515 N N . ALA A 1 70 ? 2.656 -0.911 0.461 1.00 98.38 70 ALA A N 1
ATOM 516 C CA . ALA A 1 70 ? 1.217 -0.890 0.202 1.00 98.38 70 ALA A CA 1
ATOM 517 C C . ALA A 1 70 ? 0.612 -2.305 0.167 1.00 98.38 70 ALA A C 1
ATOM 519 O O . ALA A 1 70 ? -0.486 -2.500 0.689 1.00 98.38 70 ALA A O 1
ATOM 520 N N . LEU A 1 71 ? 1.310 -3.295 -0.400 1.00 98.69 71 LEU A N 1
ATOM 521 C CA . LEU A 1 71 ? 0.862 -4.694 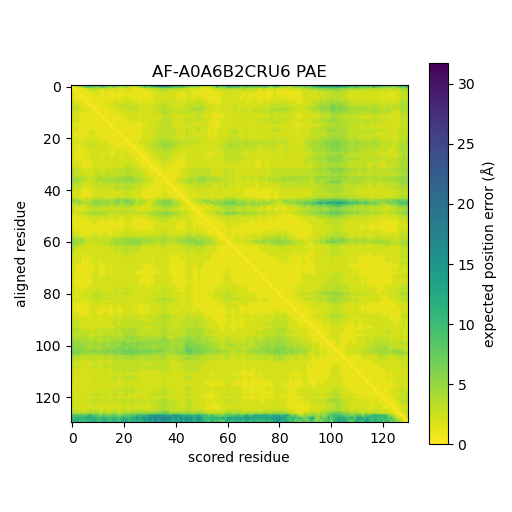-0.383 1.00 98.69 71 LEU A CA 1
ATOM 522 C C . LEU A 1 71 ? 0.767 -5.220 1.060 1.00 98.69 71 LEU A C 1
ATOM 524 O O . LEU A 1 71 ? -0.279 -5.735 1.450 1.00 98.69 71 LEU A O 1
ATOM 528 N N . LEU A 1 72 ? 1.808 -4.996 1.870 1.00 98.62 72 LEU A N 1
ATOM 529 C CA . LEU A 1 72 ? 1.851 -5.410 3.280 1.00 98.62 72 LEU A CA 1
ATOM 530 C C . LEU A 1 72 ? 0.784 -4.716 4.141 1.00 98.62 72 LEU A C 1
ATOM 532 O O . LEU A 1 72 ? 0.234 -5.322 5.056 1.00 98.62 72 LEU A O 1
ATOM 536 N N . MET A 1 73 ? 0.469 -3.449 3.860 1.00 98.62 73 MET A N 1
ATOM 537 C CA . MET A 1 73 ? -0.594 -2.723 4.565 1.00 98.62 73 MET A CA 1
ATOM 538 C C . MET A 1 73 ? -1.979 -3.327 4.304 1.00 98.62 73 MET A C 1
ATOM 540 O O . MET A 1 73 ? -2.781 -3.409 5.232 1.00 98.62 73 MET A O 1
ATOM 544 N N . SER A 1 74 ? -2.254 -3.752 3.066 1.00 98.56 74 SER A N 1
ATOM 545 C CA . SER A 1 74 ? -3.524 -4.404 2.713 1.00 98.56 74 SER A CA 1
ATOM 546 C C . SER A 1 74 ? -3.662 -5.757 3.399 1.00 98.56 74 SER A C 1
ATOM 548 O O . SER A 1 74 ? -4.684 -6.037 4.024 1.00 98.56 74 SER A O 1
ATOM 550 N N . ASP A 1 75 ? -2.594 -6.556 3.345 1.00 98.44 75 ASP A N 1
ATOM 551 C CA . ASP A 1 75 ? -2.523 -7.864 3.991 1.00 98.44 75 ASP A CA 1
ATOM 552 C C . ASP A 1 75 ? -2.763 -7.750 5.506 1.00 98.44 75 ASP A C 1
ATOM 554 O O . ASP A 1 75 ? -3.688 -8.361 6.044 1.00 98.44 75 ASP A O 1
ATOM 558 N N . ALA A 1 76 ? -2.046 -6.841 6.177 1.00 98.44 76 ALA A N 1
ATOM 559 C CA . ALA A 1 76 ? -2.224 -6.587 7.603 1.00 98.44 76 ALA A CA 1
ATOM 560 C C . ALA A 1 76 ? -3.639 -6.092 7.955 1.00 98.44 76 ALA A C 1
ATOM 562 O O . ALA A 1 76 ? -4.166 -6.441 9.013 1.00 98.44 76 ALA A O 1
ATOM 563 N N . ALA A 1 77 ? -4.271 -5.279 7.099 1.00 98.38 77 ALA A N 1
ATOM 564 C CA . ALA A 1 77 ? -5.634 -4.800 7.332 1.00 98.38 77 ALA A CA 1
ATOM 565 C C . ALA A 1 77 ? -6.658 -5.941 7.258 1.00 98.38 77 ALA A C 1
ATOM 567 O O . ALA A 1 77 ? -7.580 -6.002 8.075 1.00 98.38 77 ALA A O 1
ATOM 568 N N . ARG A 1 78 ? -6.476 -6.868 6.313 1.00 97.56 78 ARG A N 1
ATOM 569 C CA . ARG A 1 78 ? -7.322 -8.059 6.175 1.00 97.56 78 ARG A CA 1
ATOM 570 C C . ARG A 1 78 ? -7.152 -9.011 7.352 1.00 97.56 78 ARG A C 1
ATOM 572 O O . ARG A 1 78 ? -8.157 -9.473 7.883 1.00 97.56 78 ARG A O 1
ATOM 579 N N . GLU A 1 79 ? -5.919 -9.236 7.802 1.00 97.31 79 GLU A N 1
ATOM 580 C CA . GLU A 1 79 ? -5.643 -10.049 8.995 1.00 97.31 79 GLU A CA 1
ATOM 581 C C . GLU A 1 79 ? -6.265 -9.436 10.261 1.00 97.31 79 GLU A C 1
ATOM 583 O O . GLU A 1 79 ? -6.777 -10.141 11.128 1.00 97.31 79 GLU A O 1
ATOM 588 N N . ALA A 1 80 ? -6.326 -8.103 10.338 1.00 97.44 80 ALA A N 1
ATOM 589 C CA . ALA A 1 80 ? -7.028 -7.383 11.401 1.00 97.44 80 ALA A CA 1
ATOM 590 C C . ALA A 1 80 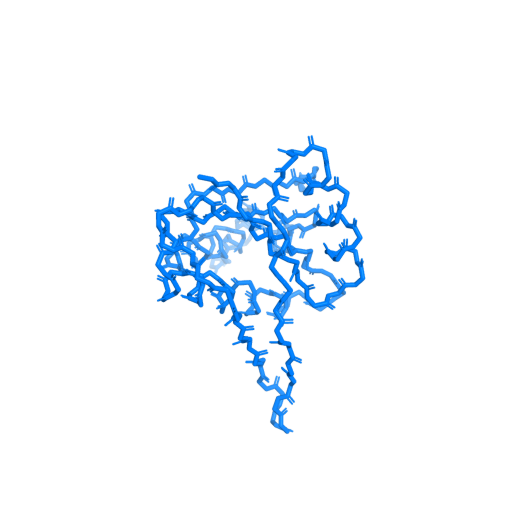? -8.571 -7.397 11.268 1.00 97.44 80 ALA A C 1
ATOM 592 O O . ALA A 1 80 ? -9.262 -6.812 12.106 1.00 97.44 80 ALA A O 1
ATOM 593 N N . GLY A 1 81 ? -9.125 -8.064 10.248 1.00 97.19 81 GLY A N 1
ATOM 594 C CA . GLY A 1 81 ? -10.561 -8.294 10.075 1.00 97.19 81 GLY A CA 1
ATOM 595 C C . GLY A 1 81 ? -11.309 -7.259 9.231 1.00 97.19 81 GLY A C 1
ATOM 596 O O . GLY A 1 81 ? -12.541 -7.228 9.288 1.00 97.19 81 GLY A O 1
ATOM 597 N N . ALA A 1 82 ? -10.605 -6.420 8.464 1.00 98.12 82 ALA A N 1
ATOM 598 C CA . ALA A 1 82 ? -11.234 -5.431 7.588 1.00 98.12 82 ALA A CA 1
ATOM 599 C C . ALA A 1 82 ? -12.269 -6.065 6.640 1.00 98.12 82 ALA A C 1
ATOM 601 O O . ALA A 1 82 ? -12.004 -7.084 6.003 1.00 98.12 82 ALA A O 1
ATOM 602 N N . GLU A 1 83 ? -13.435 -5.428 6.503 1.00 97.88 83 GLU A N 1
ATOM 603 C CA . GLU A 1 83 ? -14.487 -5.853 5.568 1.00 97.88 83 GLU A CA 1
ATOM 604 C C . GLU A 1 83 ? -14.083 -5.577 4.113 1.00 97.88 83 GLU A C 1
ATOM 606 O O . GLU A 1 83 ? -14.326 -6.380 3.214 1.00 97.88 83 GLU A O 1
ATOM 611 N N . SER A 1 84 ? -13.440 -4.432 3.881 1.00 98.19 84 SER A N 1
ATOM 612 C CA . SER A 1 84 ? -12.936 -4.017 2.571 1.00 98.19 84 SER A CA 1
ATOM 613 C C . SER A 1 84 ? -11.753 -3.073 2.741 1.00 98.19 84 SER A C 1
ATOM 615 O O . SER A 1 84 ? -11.705 -2.335 3.729 1.00 98.19 84 SER A O 1
ATOM 617 N N . VAL A 1 85 ? -10.834 -3.058 1.775 1.00 98.62 85 VAL A N 1
ATOM 618 C CA . VAL A 1 85 ? -9.649 -2.192 1.802 1.00 98.62 85 VAL A CA 1
ATOM 619 C C . VAL A 1 85 ? -9.567 -1.400 0.499 1.00 98.62 85 VAL A C 1
ATOM 621 O O . VAL A 1 85 ? -9.418 -1.973 -0.578 1.00 98.62 85 VAL A O 1
ATOM 624 N N . ALA A 1 86 ? -9.642 -0.075 0.579 1.00 98.62 86 ALA A N 1
ATOM 625 C CA . ALA A 1 86 ? -9.407 0.833 -0.539 1.00 98.62 86 ALA A CA 1
ATOM 626 C C . ALA A 1 86 ? -8.004 1.443 -0.443 1.00 98.62 86 ALA A C 1
ATOM 628 O O . ALA A 1 86 ? -7.555 1.800 0.646 1.00 98.62 86 ALA A O 1
ATOM 629 N N . LEU A 1 87 ? -7.329 1.597 -1.582 1.00 98.62 87 LEU A N 1
ATOM 630 C CA . LEU A 1 87 ? -6.073 2.334 -1.681 1.00 98.62 87 LEU A CA 1
ATOM 631 C C . LEU A 1 87 ? -6.343 3.749 -2.193 1.00 98.62 87 LEU A C 1
ATOM 633 O O . LEU A 1 87 ? -6.908 3.931 -3.267 1.00 98.62 87 LEU A O 1
ATOM 637 N N . VAL A 1 88 ? -5.876 4.752 -1.464 1.00 98.38 88 VAL A N 1
ATOM 638 C CA . VAL A 1 88 ? -5.711 6.119 -1.952 1.00 98.38 88 VAL A CA 1
ATOM 639 C C . VAL A 1 88 ? -4.223 6.338 -2.195 1.00 98.38 88 VAL A C 1
ATOM 641 O O . VAL A 1 88 ? -3.435 6.433 -1.254 1.00 98.38 88 VAL A O 1
ATOM 644 N N . ALA A 1 89 ? -3.834 6.417 -3.463 1.00 97.31 89 ALA A N 1
ATOM 645 C CA . ALA A 1 89 ? -2.463 6.654 -3.890 1.00 97.31 89 ALA A CA 1
ATOM 646 C C . ALA A 1 89 ? -2.377 7.997 -4.625 1.00 97.31 89 ALA A C 1
ATOM 648 O O . ALA A 1 89 ? -2.582 8.027 -5.840 1.00 97.31 89 ALA A O 1
ATOM 649 N N . PRO A 1 90 ? -2.080 9.117 -3.931 1.00 95.00 90 PRO A N 1
ATOM 650 C CA . PRO A 1 90 ? -1.988 10.433 -4.569 1.00 95.00 90 PRO A CA 1
ATOM 651 C C . PRO A 1 90 ? -1.034 10.450 -5.765 1.00 95.00 90 PRO A C 1
ATOM 653 O O . PRO A 1 90 ? -1.347 11.049 -6.784 1.00 95.00 90 PRO A O 1
ATOM 656 N N . TYR A 1 91 ? 0.086 9.730 -5.659 1.00 95.31 91 TYR A N 1
ATOM 657 C CA . TYR A 1 91 ? 0.952 9.400 -6.783 1.00 95.31 91 TYR A CA 1
ATOM 658 C C . TYR A 1 91 ? 0.992 7.885 -6.977 1.00 95.31 91 TYR A C 1
ATOM 660 O O . TYR A 1 91 ? 1.406 7.151 -6.072 1.00 95.31 91 TYR A O 1
ATOM 668 N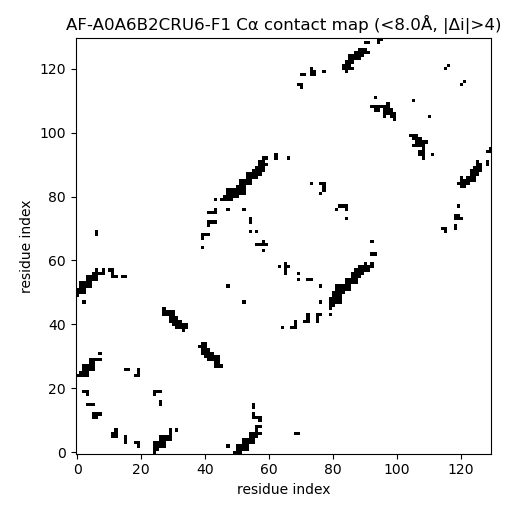 N . MET A 1 92 ? 0.603 7.433 -8.170 1.00 96.31 92 MET A N 1
ATOM 669 C CA . MET A 1 92 ? 0.641 6.030 -8.570 1.00 96.31 92 MET A CA 1
ATOM 670 C C . MET A 1 92 ? 1.893 5.740 -9.408 1.00 96.31 92 MET A C 1
ATOM 672 O O . MET A 1 92 ? 2.020 6.210 -10.544 1.00 96.31 92 MET A O 1
ATOM 676 N N . ALA A 1 93 ? 2.814 4.946 -8.856 1.00 96.00 93 ALA A N 1
ATOM 677 C CA . ALA A 1 93 ? 4.016 4.519 -9.568 1.00 96.00 93 ALA A CA 1
ATOM 678 C C . ALA A 1 93 ? 3.684 3.599 -10.751 1.00 96.00 93 ALA A C 1
ATOM 680 O O . ALA A 1 93 ? 2.594 3.032 -10.833 1.00 96.00 93 ALA A O 1
ATOM 681 N N . TYR A 1 94 ? 4.645 3.448 -11.667 1.00 96.81 94 TYR A N 1
ATOM 682 C CA . TYR A 1 94 ? 4.537 2.607 -12.869 1.00 96.81 94 TYR A CA 1
ATOM 683 C C . TYR A 1 94 ? 3.468 3.031 -13.889 1.00 96.81 94 TYR A C 1
ATOM 685 O O . TYR A 1 94 ? 3.311 2.374 -14.917 1.00 96.81 94 TYR A O 1
ATOM 693 N N . SER A 1 95 ? 2.788 4.157 -13.660 1.00 95.94 95 SER A N 1
ATOM 694 C CA . SER A 1 95 ? 1.768 4.720 -14.555 1.00 95.94 95 SER A CA 1
ATOM 695 C C . SER A 1 95 ? 2.317 5.152 -15.919 1.00 95.94 95 SER A C 1
ATOM 697 O O . SER A 1 95 ? 1.580 5.139 -16.894 1.00 95.94 95 SER A O 1
ATOM 699 N N . ARG A 1 96 ? 3.620 5.451 -16.029 1.00 95.31 96 ARG A N 1
ATOM 700 C CA . ARG A 1 96 ? 4.253 5.867 -17.297 1.00 95.31 96 ARG A CA 1
ATOM 701 C C . ARG A 1 96 ? 4.293 4.788 -18.382 1.00 95.31 96 ARG A C 1
ATOM 703 O O . ARG A 1 96 ? 4.358 5.129 -19.555 1.00 95.31 96 ARG A O 1
ATOM 710 N N . GLN A 1 97 ? 4.295 3.507 -18.007 1.00 97.25 97 GLN A N 1
ATOM 711 C CA . GLN A 1 97 ? 4.246 2.395 -18.962 1.00 97.25 97 GLN A CA 1
ATOM 712 C C . GLN A 1 97 ? 2.844 1.775 -18.942 1.00 97.25 97 GLN A C 1
ATOM 714 O O . GLN A 1 97 ? 2.610 0.678 -18.424 1.00 97.25 97 GLN A O 1
ATOM 719 N N . ASP A 1 98 ? 1.903 2.552 -19.479 1.00 96.19 98 ASP A N 1
ATOM 720 C CA . ASP A 1 98 ? 0.471 2.262 -19.617 1.00 96.19 98 ASP A CA 1
ATOM 721 C C . ASP A 1 98 ? 0.142 1.341 -20.806 1.00 96.19 98 ASP A C 1
ATOM 723 O O . ASP A 1 98 ? -0.944 0.763 -20.890 1.00 96.19 98 ASP A O 1
ATOM 727 N N . ARG A 1 99 ? 1.114 1.141 -21.696 1.00 96.75 99 ARG A N 1
ATOM 728 C CA . ARG A 1 99 ? 1.079 0.243 -22.850 1.00 96.75 99 ARG A CA 1
ATOM 729 C C . ARG A 1 99 ? 2.449 -0.411 -23.052 1.00 96.75 99 ARG A C 1
ATOM 731 O O . ARG A 1 99 ? 3.442 0.038 -22.488 1.00 96.75 99 ARG A O 1
ATOM 738 N N . ALA A 1 100 ? 2.493 -1.453 -23.877 1.00 97.69 100 ALA A N 1
ATOM 739 C CA . ALA A 1 100 ? 3.749 -1.954 -24.428 1.00 97.69 100 ALA A CA 1
ATOM 740 C C . ALA A 1 100 ? 4.111 -1.083 -25.640 1.00 97.69 100 ALA A C 1
ATOM 742 O O . ALA A 1 100 ? 3.308 -0.972 -26.569 1.00 97.69 100 ALA A O 1
ATOM 743 N N . PHE A 1 101 ? 5.269 -0.430 -25.610 1.00 95.75 101 PHE A N 1
ATOM 744 C CA . PHE A 1 101 ? 5.779 0.393 -26.710 1.00 95.75 101 PHE A CA 1
ATOM 745 C C . PHE A 1 101 ? 6.619 -0.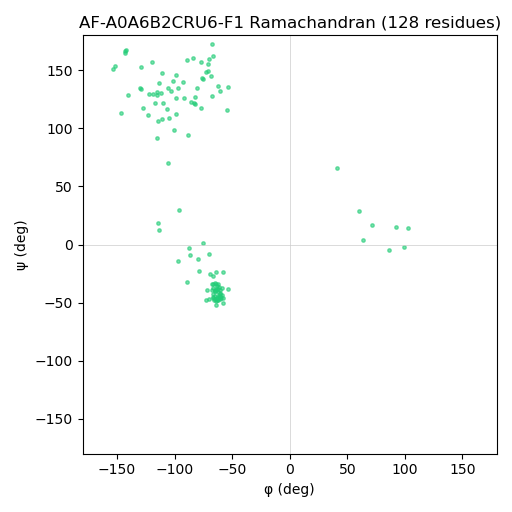438 -27.680 1.00 95.75 101 PHE A C 1
ATOM 747 O O . PHE A 1 101 ? 6.609 -0.173 -28.882 1.00 95.75 101 PHE A O 1
ATOM 754 N N . LEU A 1 102 ? 7.306 -1.456 -27.160 1.00 98.12 102 LEU A N 1
ATOM 755 C CA . LEU A 1 102 ? 8.077 -2.436 -27.920 1.00 98.12 102 LEU A CA 1
ATOM 756 C C . LEU A 1 102 ? 7.543 -3.857 -27.693 1.00 98.12 102 LEU A C 1
ATOM 758 O O . LEU A 1 102 ? 6.890 -4.156 -26.689 1.00 98.12 102 LEU A O 1
ATOM 762 N N . GLU A 1 103 ? 7.826 -4.750 -28.642 1.00 97.62 103 GLU A N 1
ATOM 763 C CA . GLU A 1 103 ? 7.482 -6.167 -28.519 1.00 97.62 103 GLU A CA 1
ATOM 764 C C . GLU A 1 103 ? 8.172 -6.788 -27.293 1.00 97.62 103 GLU A C 1
ATOM 766 O O . GLU A 1 103 ? 9.365 -6.593 -27.066 1.00 97.62 103 GLU A O 1
ATOM 771 N N . GLY A 1 104 ? 7.405 -7.529 -26.489 1.00 97.06 104 GLY A N 1
ATOM 772 C CA . GLY A 1 104 ? 7.890 -8.171 -25.263 1.00 97.06 104 GLY A CA 1
ATOM 773 C C . GLY A 1 104 ? 7.855 -7.297 -24.004 1.00 97.06 104 GLY A C 1
ATOM 774 O O . GLY A 1 104 ? 8.124 -7.808 -22.918 1.00 97.06 104 GLY A O 1
ATOM 775 N N . GLU A 1 105 ? 7.486 -6.016 -24.097 1.00 98.25 105 GLU A N 1
ATOM 776 C CA . GLU A 1 105 ? 7.375 -5.151 -22.918 1.00 98.25 105 GLU A CA 1
ATOM 777 C C . GLU A 1 105 ? 6.152 -5.470 -22.041 1.00 98.25 105 GLU A C 1
ATOM 779 O O . GLU A 1 105 ? 5.080 -5.843 -22.540 1.00 98.25 105 GLU A O 1
ATOM 784 N N . PRO A 1 106 ? 6.255 -5.265 -20.715 1.00 97.75 106 PRO A N 1
ATOM 785 C CA . PRO A 1 106 ? 5.085 -5.275 -19.862 1.00 97.75 106 PRO A CA 1
ATOM 786 C C . PRO A 1 106 ? 4.232 -4.026 -20.103 1.00 97.75 106 PRO A C 1
ATOM 788 O O . PRO A 1 106 ? 4.713 -2.949 -20.442 1.00 97.75 106 PRO A O 1
ATOM 791 N N . VAL A 1 107 ? 2.946 -4.149 -19.788 1.00 98.31 107 VAL A N 1
ATOM 792 C CA . VAL A 1 107 ? 2.165 -2.986 -19.358 1.00 98.31 107 VAL A CA 1
ATOM 793 C C . VAL A 1 107 ? 2.348 -2.901 -17.848 1.00 98.31 107 VAL A C 1
ATOM 795 O O . VAL A 1 107 ? 1.672 -3.626 -17.110 1.00 98.31 107 VAL A O 1
ATOM 798 N N . SER A 1 108 ? 3.316 -2.107 -17.391 1.00 98.00 108 SER A N 1
ATOM 799 C CA . SER A 1 108 ? 3.755 -2.126 -15.989 1.00 98.00 108 SER A CA 1
ATOM 800 C C . SER A 1 108 ? 2.631 -1.772 -15.029 1.00 98.00 108 SER A C 1
ATOM 802 O O . SER A 1 108 ? 2.404 -2.505 -14.066 1.00 98.00 108 SER A O 1
ATOM 804 N N . ILE A 1 109 ? 1.844 -0.735 -15.330 1.00 97.56 109 ILE A N 1
ATOM 805 C CA . ILE A 1 109 ? 0.707 -0.369 -14.477 1.00 97.56 109 ILE A CA 1
ATOM 806 C C . ILE A 1 109 ? -0.300 -1.519 -14.349 1.00 97.56 109 ILE A C 1
ATOM 808 O O . ILE A 1 109 ? -0.796 -1.786 -13.261 1.00 97.56 109 ILE A O 1
ATOM 812 N N . ARG A 1 110 ? -0.544 -2.290 -15.418 1.00 97.69 110 ARG A N 1
ATOM 813 C CA . ARG A 1 110 ? -1.426 -3.468 -15.376 1.00 97.69 110 ARG A CA 1
ATOM 814 C C . ARG A 1 110 ? -0.863 -4.561 -14.471 1.00 97.69 110 ARG A C 1
ATOM 816 O O . ARG A 1 110 ? -1.633 -5.209 -13.765 1.00 97.69 110 ARG A O 1
ATOM 823 N N . ALA A 1 111 ? 0.449 -4.793 -14.500 1.00 98.25 111 ALA A N 1
ATOM 824 C CA . ALA A 1 111 ? 1.094 -5.760 -13.615 1.00 98.25 111 ALA A CA 1
ATOM 825 C C . ALA A 1 111 ? 0.975 -5.328 -12.143 1.00 98.25 111 ALA A C 1
ATOM 827 O O . ALA A 1 111 ? 0.532 -6.116 -11.308 1.00 98.25 111 ALA A O 1
ATOM 828 N N . VAL A 1 112 ? 1.258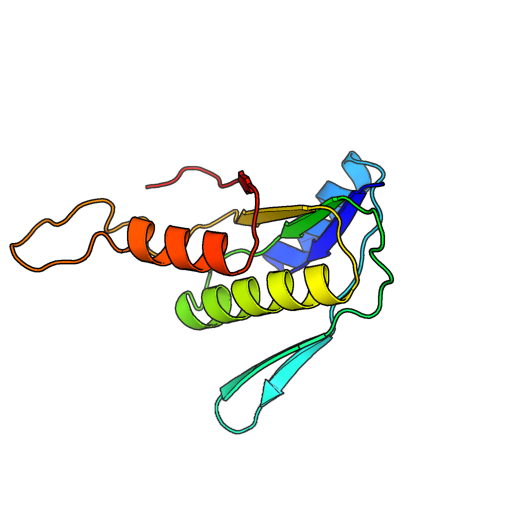 -4.056 -11.850 1.00 98.00 112 VAL A N 1
ATOM 829 C CA . VAL A 1 112 ? 1.141 -3.478 -10.503 1.00 98.00 112 VAL A CA 1
ATOM 830 C C . VAL A 1 112 ? -0.301 -3.514 -9.990 1.00 98.00 112 VAL A C 1
ATOM 832 O O . VAL A 1 112 ? -0.542 -3.949 -8.866 1.00 98.00 112 VAL A O 1
ATOM 835 N N . MET A 1 113 ? -1.282 -3.147 -10.818 1.00 97.62 113 MET A N 1
ATOM 836 C CA . MET A 1 113 ? -2.702 -3.210 -10.455 1.00 97.62 113 MET A CA 1
ATOM 837 C C . MET A 1 113 ? -3.155 -4.631 -10.118 1.00 97.62 113 MET A C 1
ATOM 839 O O . MET A 1 113 ? -3.904 -4.828 -9.165 1.00 97.62 113 MET A O 1
ATOM 843 N N . ARG A 1 114 ? -2.675 -5.642 -10.854 1.00 98.38 114 ARG A N 1
ATOM 844 C CA . ARG A 1 114 ? -2.964 -7.051 -10.546 1.00 98.38 114 ARG A CA 1
ATOM 845 C C . ARG A 1 114 ? -2.378 -7.476 -9.204 1.00 98.38 114 ARG A C 1
ATOM 847 O O . ARG A 1 114 ? -3.042 -8.219 -8.486 1.00 98.38 114 ARG A O 1
ATOM 854 N N . ALA A 1 115 ? -1.181 -7.004 -8.856 1.00 98.44 115 ALA A N 1
ATOM 855 C CA . ALA A 1 115 ? -0.572 -7.279 -7.558 1.00 98.44 115 ALA A CA 1
ATOM 856 C C . ALA A 1 115 ? -1.379 -6.637 -6.418 1.00 98.44 115 ALA A C 1
ATOM 858 O O . ALA A 1 115 ? -1.737 -7.324 -5.467 1.00 98.44 115 ALA A O 1
ATOM 859 N N . LEU A 1 116 ? -1.748 -5.357 -6.555 1.00 98.44 116 LEU A N 1
ATOM 860 C CA . LEU A 1 116 ? -2.576 -4.644 -5.574 1.00 98.44 116 LEU A CA 1
ATOM 861 C C . LEU A 1 116 ? -3.953 -5.297 -5.394 1.00 98.44 116 LEU A C 1
ATOM 863 O O . LEU A 1 116 ? -4.393 -5.513 -4.267 1.00 98.44 116 LEU A O 1
ATOM 867 N N . TRP A 1 117 ? -4.609 -5.661 -6.497 1.00 98.38 117 TRP A N 1
ATOM 868 C CA . TRP A 1 117 ? -5.880 -6.383 -6.461 1.00 98.38 117 TRP A CA 1
ATOM 869 C C . TRP A 1 117 ? -5.742 -7.730 -5.746 1.00 98.38 117 TRP A C 1
ATOM 871 O O . TRP A 1 117 ? -6.537 -8.058 -4.870 1.00 98.38 117 TRP A O 1
ATOM 881 N N . SER A 1 118 ? -4.694 -8.492 -6.072 1.00 98.31 118 SER A N 1
ATOM 882 C CA . SER A 1 118 ? -4.424 -9.796 -5.449 1.00 98.31 118 SER A CA 1
ATOM 883 C C . SER A 1 118 ? -4.098 -9.684 -3.958 1.00 98.31 118 SER A C 1
ATOM 885 O O . SER A 1 118 ? -4.484 -10.561 -3.195 1.00 98.31 118 SER A O 1
ATOM 887 N N . ALA A 1 119 ? -3.453 -8.594 -3.528 1.00 97.88 119 ALA A N 1
ATOM 888 C CA . ALA A 1 119 ? -3.224 -8.290 -2.113 1.00 97.88 119 ALA A CA 1
ATOM 889 C C . ALA A 1 119 ? -4.509 -7.907 -1.358 1.00 97.88 119 ALA A C 1
ATOM 891 O O . ALA A 1 119 ? -4.504 -7.797 -0.135 1.00 97.88 119 ALA A O 1
ATOM 892 N N . GLY A 1 120 ? -5.624 -7.733 -2.072 1.00 98.00 120 GLY A N 1
ATOM 893 C CA . GLY A 1 120 ? -6.944 -7.590 -1.479 1.00 98.00 120 GLY A CA 1
ATOM 894 C C . GLY A 1 120 ? -7.487 -6.169 -1.434 1.00 98.00 120 GLY A C 1
ATOM 895 O O . GLY A 1 120 ? -8.491 -5.950 -0.755 1.00 98.00 120 GLY A O 1
ATOM 896 N N . TYR A 1 121 ? -6.880 -5.232 -2.169 1.00 98.62 121 TYR A N 1
ATOM 897 C CA . TYR A 1 121 ? -7.502 -3.936 -2.418 1.00 98.62 121 TYR A CA 1
ATOM 898 C C . TYR A 1 121 ? -8.741 -4.090 -3.307 1.00 98.62 121 TYR A C 1
ATOM 900 O O . TYR A 1 121 ? -8.666 -4.656 -4.396 1.00 98.62 121 TYR A O 1
ATOM 908 N N . SER A 1 122 ? -9.872 -3.542 -2.865 1.00 97.50 122 SER A N 1
ATOM 909 C CA . SER A 1 122 ? -11.152 -3.571 -3.583 1.00 97.50 122 SER A CA 1
ATOM 910 C C . SER A 1 122 ? -11.429 -2.301 -4.391 1.00 97.50 122 SER A C 1
ATOM 912 O O . SER A 1 122 ? -12.329 -2.289 -5.226 1.00 97.50 122 SER A O 1
ATOM 914 N N . ALA A 1 123 ? -10.677 -1.226 -4.145 1.00 97.94 123 ALA A N 1
ATOM 915 C CA . ALA A 1 123 ? -10.789 0.038 -4.864 1.00 97.94 123 ALA A CA 1
ATOM 916 C C . ALA A 1 123 ? -9.450 0.788 -4.874 1.00 97.94 123 ALA A C 1
ATOM 918 O O . ALA A 1 123 ? -8.639 0.634 -3.958 1.00 97.94 123 ALA A O 1
ATOM 919 N N . LEU A 1 124 ? -9.253 1.628 -5.892 1.00 97.19 124 LEU A N 1
ATOM 920 C CA . LEU A 1 124 ? -8.125 2.547 -6.013 1.00 97.19 124 LEU A CA 1
ATOM 921 C C . LEU A 1 124 ? -8.639 3.959 -6.305 1.00 97.19 124 LEU A C 1
ATOM 923 O O . LEU A 1 124 ? -9.461 4.147 -7.200 1.00 97.19 124 LEU A O 1
ATOM 927 N N . VAL A 1 125 ? -8.099 4.946 -5.597 1.00 97.31 125 VAL A N 1
ATOM 928 C CA . VAL A 1 125 ? -8.263 6.374 -5.876 1.00 97.31 125 VAL A CA 1
ATOM 929 C C . VAL A 1 125 ? -6.878 6.980 -6.074 1.00 97.31 125 VAL A C 1
ATOM 931 O O . VAL A 1 125 ? -5.984 6.781 -5.255 1.00 97.31 125 VAL A O 1
ATOM 934 N N . THR A 1 126 ? -6.689 7.721 -7.159 1.00 96.06 126 THR A N 1
ATOM 935 C CA . THR A 1 126 ? -5.431 8.408 -7.479 1.00 96.06 126 THR A CA 1
ATOM 936 C C . THR A 1 126 ? -5.722 9.766 -8.118 1.00 96.06 126 THR A C 1
ATOM 938 O O . THR A 1 126 ? -6.871 10.045 -8.463 1.00 96.06 126 THR A O 1
ATOM 941 N N . ILE A 1 127 ? -4.711 10.627 -8.234 1.00 92.00 127 ILE A N 1
ATOM 942 C CA . ILE A 1 127 ? -4.830 11.974 -8.805 1.00 92.00 127 ILE A CA 1
ATOM 943 C C . ILE A 1 127 ? -3.992 12.021 -10.078 1.00 92.00 127 ILE A C 1
ATOM 945 O O . ILE A 1 127 ? -2.840 11.604 -10.040 1.00 92.00 127 ILE A O 1
ATOM 949 N N . GLU A 1 128 ? -4.583 12.525 -11.170 1.00 80.25 128 GLU A N 1
ATOM 950 C CA . GLU A 1 128 ? -3.918 12.732 -12.469 1.00 80.25 128 GLU A CA 1
ATOM 951 C C . GLU A 1 128 ? -2.981 11.577 -12.841 1.00 80.25 128 GLU A C 1
ATOM 953 O O . GLU A 1 128 ? -1.756 11.713 -12.885 1.00 80.25 128 GLU A O 1
ATOM 958 N N . ILE A 1 129 ? -3.572 10.399 -13.070 1.00 81.56 129 ILE A N 1
ATOM 959 C CA . ILE A 1 129 ? -2.802 9.279 -13.604 1.00 81.56 129 ILE A CA 1
ATOM 960 C C . ILE A 1 129 ? -2.284 9.665 -14.998 1.00 81.56 129 ILE A C 1
ATOM 962 O O . ILE A 1 129 ? -3.017 10.298 -15.758 1.00 81.56 129 ILE A O 1
ATOM 966 N N . HIS A 1 130 ? -1.009 9.350 -15.255 1.00 77.88 130 HIS A N 1
ATOM 967 C CA . HIS A 1 130 ? -0.280 9.716 -16.475 1.00 77.88 130 HIS A CA 1
ATOM 968 C C . HIS A 1 130 ? -1.063 9.439 -17.762 1.00 77.88 130 HIS A C 1
ATOM 970 O O . HIS A 1 130 ? -1.727 8.378 -17.819 1.00 77.88 130 HIS A O 1
#